Protein AF-A0A832EWX4-F1 (afdb_monomer_lite)

Radius of gyration: 26.65 Å; chains: 1; bounding box: 51×38×93 Å

Sequence (114 aa):
MMVLMEDSKGIVEGKAAKAAIAAEQAKVSTPKPKNAEVVEDVEIPQGVSVEINGEEITVKGPLGVNVRRFNGALLSVSTHDNKIQIAQSNRRNLARKSAFAVGTLAKELGNDMK

Secondary structure (DSSP, 8-state):
--------------------S------------SS---EEEEEPPTT-EEEEETTEEEEEETTEEEEEE--TTTEEEEEETTEEEEEE---TTTHHHHHHHHHHHHHHHHHHT-

Foldseek 3Di:
DDDDDDDDDDDDDDDDDPDDDDPDDDDDDDPDDPDPWPKDKAFADPQWDWDDDPQKIWIQHPVGIDIDGDDCQAWDWDDDDGIIIITGHPDPVNRVVSVVVSVVVSVVVVVSRD

Structure (mmCIF, N/CA/C/O backbone):
data_AF-A0A832EWX4-F1
#
_entry.id   AF-A0A832EWX4-F1
#
loop_
_atom_site.group_PDB
_atom_site.id
_atom_site.type_symbol
_atom_site.label_atom_id
_atom_site.label_alt_id
_atom_site.label_comp_id
_atom_site.label_asym_id
_atom_site.label_entity_id
_atom_site.label_seq_id
_atom_site.pdbx_PDB_ins_code
_atom_site.Cartn_x
_atom_site.Cartn_y
_atom_site.Cartn_z
_atom_site.occupancy
_atom_site.B_iso_or_equiv
_atom_site.auth_seq_id
_atom_site.auth_comp_id
_atom_site.auth_asym_id
_atom_site.auth_atom_id
_atom_site.pdbx_PDB_model_num
ATOM 1 N N . MET A 1 1 ? 18.613 -30.688 75.219 1.00 37.75 1 MET A N 1
ATOM 2 C CA . MET A 1 1 ? 20.024 -30.678 75.653 1.00 37.75 1 MET A CA 1
ATOM 3 C C . MET A 1 1 ? 20.810 -29.977 74.553 1.00 37.75 1 MET A C 1
ATOM 5 O O . MET A 1 1 ? 20.641 -30.357 73.403 1.00 37.75 1 MET A O 1
ATOM 9 N N . MET A 1 2 ? 21.511 -28.889 74.899 1.00 36.72 2 MET A N 1
ATOM 10 C CA . MET A 1 2 ? 22.471 -28.141 74.058 1.00 36.72 2 MET A CA 1
ATOM 11 C C . MET A 1 2 ? 23.555 -29.085 73.490 1.00 36.72 2 MET A C 1
ATOM 13 O O . MET A 1 2 ? 23.761 -30.150 74.065 1.00 36.72 2 MET A O 1
ATOM 17 N N . VAL A 1 3 ? 24.237 -28.807 72.372 1.00 44.22 3 VAL A N 1
ATOM 18 C CA . VAL A 1 3 ? 25.480 -27.993 72.226 1.00 44.22 3 VAL A CA 1
ATOM 19 C C . VAL A 1 3 ? 25.968 -28.317 70.788 1.00 44.22 3 VAL A C 1
ATOM 21 O O . VAL A 1 3 ? 26.034 -29.495 70.458 1.00 44.22 3 VAL A O 1
ATOM 24 N N . LEU A 1 4 ? 25.972 -27.368 69.840 1.00 42.72 4 LEU A N 1
ATOM 25 C CA . LEU A 1 4 ? 27.089 -26.516 69.360 1.00 42.72 4 LEU A CA 1
ATOM 26 C C . LEU A 1 4 ? 28.098 -27.167 68.382 1.00 42.72 4 LEU A C 1
ATOM 28 O O . LEU A 1 4 ? 28.467 -28.324 68.537 1.00 42.72 4 LEU A O 1
ATOM 32 N N . MET A 1 5 ? 28.607 -26.281 67.506 1.00 46.66 5 MET A N 1
ATOM 33 C CA . M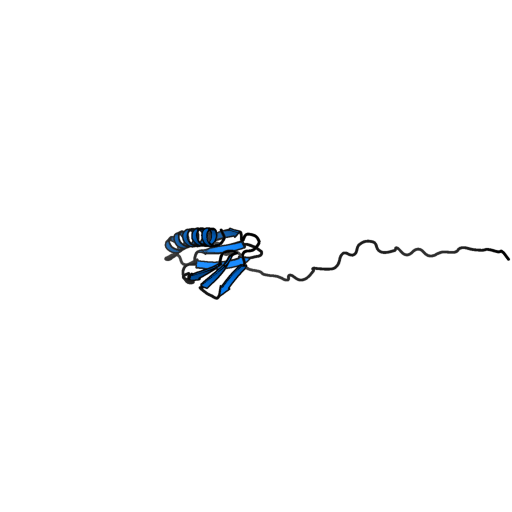ET A 1 5 ? 29.927 -26.265 66.838 1.00 46.66 5 MET A CA 1
ATOM 34 C C . MET A 1 5 ? 30.084 -27.100 65.551 1.00 46.66 5 MET A C 1
ATOM 36 O O . MET A 1 5 ? 29.599 -28.218 65.469 1.00 46.66 5 MET A O 1
ATOM 40 N N . GLU A 1 6 ? 30.764 -26.652 64.491 1.00 42.00 6 GLU A N 1
ATOM 41 C CA . GLU A 1 6 ? 31.452 -25.390 64.172 1.00 42.00 6 GLU A CA 1
ATOM 42 C C . GLU A 1 6 ? 31.809 -25.392 62.672 1.00 42.00 6 GLU A C 1
ATOM 44 O O . GLU A 1 6 ? 31.780 -26.422 61.998 1.00 42.00 6 GLU A O 1
ATOM 49 N N . ASP A 1 7 ? 32.139 -24.205 62.180 1.00 45.06 7 ASP A N 1
ATOM 50 C CA . ASP A 1 7 ? 32.463 -23.810 60.814 1.00 45.06 7 ASP A CA 1
ATOM 51 C C . ASP A 1 7 ? 33.490 -24.673 60.058 1.00 45.06 7 ASP A C 1
ATOM 53 O O . ASP A 1 7 ? 34.507 -25.098 60.604 1.00 45.06 7 ASP A O 1
ATOM 57 N N . SER A 1 8 ? 33.328 -24.780 58.730 1.00 42.56 8 SER A N 1
ATOM 58 C CA . SER A 1 8 ? 34.410 -24.424 57.789 1.00 42.56 8 SER A CA 1
ATOM 59 C C . SER A 1 8 ? 34.029 -24.519 56.299 1.00 42.56 8 SER A C 1
ATOM 61 O O . SER A 1 8 ? 33.723 -25.580 55.774 1.00 42.56 8 SER A O 1
ATOM 63 N N . LYS A 1 9 ? 34.234 -23.379 55.618 1.00 37.28 9 LYS A N 1
ATOM 64 C CA . LYS A 1 9 ? 34.798 -23.206 54.259 1.00 37.28 9 LYS A CA 1
ATOM 65 C C . LYS A 1 9 ? 33.995 -23.701 53.042 1.00 37.28 9 LYS A C 1
ATOM 67 O O . LYS A 1 9 ? 33.888 -24.892 52.788 1.00 37.28 9 LYS A O 1
ATOM 72 N N . GLY A 1 10 ? 33.651 -22.758 52.157 1.00 34.25 10 GLY A N 1
ATOM 73 C CA . GLY A 1 10 ? 33.488 -23.057 50.728 1.00 34.25 10 GLY A CA 1
ATOM 74 C C . GLY A 1 10 ? 32.561 -22.116 49.964 1.00 34.25 10 GLY A C 1
ATOM 75 O O . GLY A 1 10 ? 31.380 -22.392 49.815 1.00 34.25 10 GLY A O 1
ATOM 76 N N . ILE A 1 11 ? 33.117 -21.020 49.459 1.00 35.62 11 ILE A N 1
ATOM 77 C CA . ILE A 1 11 ? 32.522 -20.079 48.499 1.00 35.62 11 ILE A CA 1
ATOM 78 C C . ILE A 1 11 ? 32.131 -20.815 47.209 1.00 35.62 11 ILE A C 1
ATOM 80 O O . ILE A 1 11 ? 33.028 -21.387 46.603 1.00 35.62 11 ILE A O 1
ATOM 84 N N . VAL A 1 12 ? 30.879 -20.711 46.733 1.00 42.69 12 VAL A N 1
ATOM 85 C CA . VAL A 1 12 ? 30.588 -20.540 45.292 1.00 42.69 12 VAL A CA 1
ATOM 86 C C . VAL A 1 12 ? 29.273 -19.773 45.104 1.00 42.69 12 VAL A C 1
ATOM 88 O O . VAL A 1 12 ? 28.248 -20.069 45.712 1.00 42.69 12 VAL A O 1
ATOM 91 N N . GLU A 1 13 ? 29.352 -18.756 44.260 1.00 33.59 13 GLU A N 1
ATOM 92 C CA . GLU A 1 13 ? 28.394 -17.691 43.996 1.00 33.59 13 GLU A CA 1
ATOM 93 C C . GLU A 1 13 ? 27.029 -18.180 43.476 1.00 33.59 13 GLU A C 1
ATOM 95 O O . GLU A 1 13 ? 26.900 -18.792 42.413 1.00 33.59 13 GLU A O 1
ATOM 100 N N . GLY A 1 14 ? 25.973 -17.831 44.214 1.00 35.03 14 GLY A N 1
ATOM 101 C CA . GLY A 1 14 ? 24.576 -18.005 43.824 1.00 35.03 14 GLY A CA 1
ATOM 102 C C . GLY A 1 14 ? 24.135 -16.969 42.791 1.00 35.03 14 GLY A C 1
ATOM 103 O O . GLY A 1 14 ? 23.464 -15.999 43.119 1.00 35.03 14 GLY A O 1
ATOM 104 N N . LYS A 1 15 ? 24.551 -17.196 41.544 1.00 36.97 15 LYS A N 1
ATOM 105 C CA . LYS A 1 15 ? 23.881 -16.891 40.267 1.00 36.97 15 LYS A CA 1
ATOM 106 C C . LYS A 1 15 ? 22.628 -15.993 40.354 1.00 36.97 15 LYS A C 1
ATOM 108 O O . LYS A 1 15 ? 21.488 -16.457 40.306 1.00 36.97 15 LYS A O 1
ATOM 113 N N . ALA A 1 16 ? 22.863 -14.685 40.404 1.00 32.50 16 ALA A N 1
ATOM 114 C CA . ALA A 1 16 ? 21.897 -13.680 39.988 1.00 32.50 16 ALA A CA 1
ATOM 115 C C . ALA A 1 16 ? 21.701 -13.725 38.458 1.00 32.50 16 ALA A C 1
ATOM 117 O O . ALA A 1 16 ? 22.594 -14.127 37.716 1.00 32.50 16 ALA A O 1
ATOM 118 N N . ALA A 1 17 ? 20.534 -13.252 38.017 1.00 35.72 17 ALA A N 1
ATOM 119 C CA . ALA A 1 17 ? 20.137 -12.987 36.632 1.00 35.72 17 ALA A CA 1
ATOM 120 C C . ALA A 1 17 ? 19.804 -14.213 35.752 1.00 35.72 17 ALA A C 1
ATOM 122 O O . ALA A 1 17 ? 20.610 -14.733 34.982 1.00 35.72 17 ALA A O 1
ATOM 123 N N . LYS A 1 18 ? 18.517 -14.589 35.776 1.00 33.50 18 LYS A N 1
ATOM 124 C CA . LYS A 1 18 ? 17.832 -15.211 34.634 1.00 33.50 18 LYS A CA 1
ATOM 125 C C . LYS A 1 18 ? 17.872 -14.244 33.440 1.00 33.50 18 LYS A C 1
ATOM 127 O O . L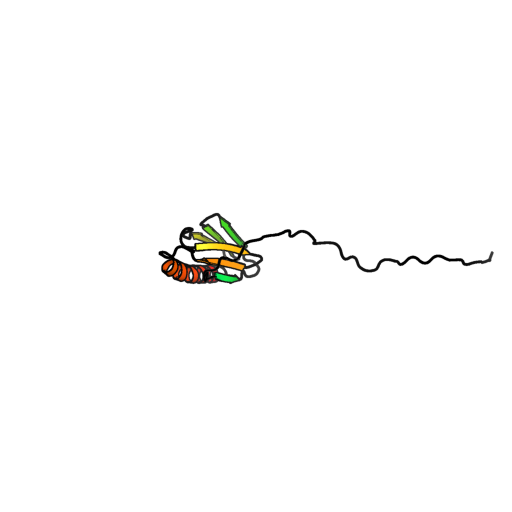YS A 1 18 ? 16.986 -13.413 33.283 1.00 33.50 18 LYS A O 1
ATOM 132 N N . ALA A 1 19 ? 18.896 -14.377 32.609 1.00 38.41 19 ALA A N 1
ATOM 133 C CA . ALA A 1 19 ? 18.965 -13.840 31.257 1.00 38.41 19 ALA A CA 1
ATOM 134 C C . ALA A 1 19 ? 19.094 -15.031 30.303 1.00 38.41 19 ALA A C 1
ATOM 136 O O . ALA A 1 19 ? 20.198 -15.501 30.057 1.00 38.41 19 ALA A O 1
ATOM 137 N N . ALA A 1 20 ? 17.960 -15.579 29.861 1.00 38.12 20 ALA A N 1
ATOM 138 C CA . ALA A 1 20 ? 17.885 -16.568 28.783 1.00 38.12 20 ALA A CA 1
ATOM 139 C C . ALA A 1 20 ? 16.420 -16.921 28.489 1.00 38.12 20 ALA A C 1
ATOM 141 O O . ALA A 1 20 ? 15.952 -17.945 28.964 1.00 38.12 20 ALA A O 1
ATOM 142 N N . ILE A 1 21 ? 15.703 -16.085 27.734 1.00 38.50 21 ILE A N 1
ATOM 143 C CA . ILE A 1 21 ? 14.742 -16.517 26.701 1.00 38.50 21 ILE A CA 1
ATOM 144 C C . ILE A 1 21 ? 14.727 -15.401 25.637 1.00 38.50 21 ILE A C 1
ATOM 146 O O . ILE A 1 21 ? 14.746 -14.227 25.995 1.00 38.50 21 ILE A O 1
ATOM 150 N N . ALA A 1 22 ? 14.670 -15.795 24.360 1.00 34.91 22 ALA A N 1
ATOM 151 C CA . ALA A 1 22 ? 14.611 -14.986 23.131 1.00 34.91 22 ALA A CA 1
ATOM 152 C C . ALA A 1 22 ? 15.953 -14.734 22.418 1.00 34.91 22 ALA A C 1
ATOM 154 O O . ALA A 1 22 ? 16.283 -13.622 22.017 1.00 34.91 22 ALA A O 1
ATOM 155 N N . ALA A 1 23 ? 16.694 -15.817 22.183 1.00 40.34 23 ALA A N 1
ATOM 156 C CA . ALA A 1 23 ? 17.633 -15.925 21.073 1.00 40.34 23 ALA A CA 1
ATOM 157 C C . ALA A 1 23 ? 17.025 -16.853 20.010 1.00 40.34 23 ALA A C 1
ATOM 159 O O . ALA A 1 23 ? 17.414 -18.007 19.925 1.00 40.34 23 ALA A O 1
ATOM 160 N N . GLU A 1 24 ? 16.047 -16.370 19.238 1.00 44.56 24 GLU A N 1
ATOM 161 C CA . GLU A 1 24 ? 15.623 -17.047 18.004 1.00 44.56 24 GLU A CA 1
ATOM 162 C C . GLU A 1 24 ? 14.890 -16.09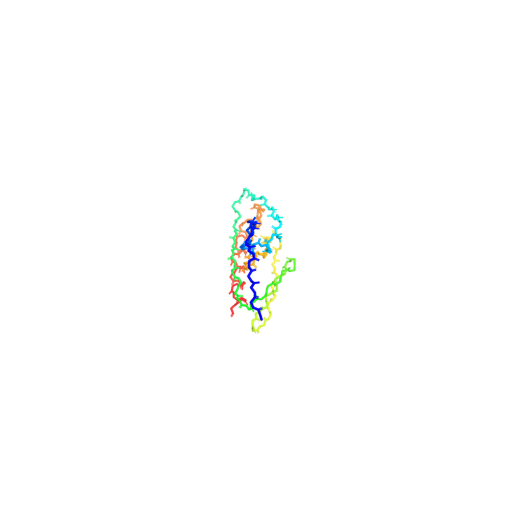3 17.058 1.00 44.56 24 GLU A C 1
ATOM 164 O O . GLU A 1 24 ? 13.698 -16.221 16.813 1.00 44.56 24 GLU A O 1
ATOM 169 N N . GLN A 1 25 ? 15.609 -15.114 16.512 1.00 37.56 25 GLN A N 1
ATOM 170 C CA . GLN A 1 25 ? 15.273 -14.577 15.192 1.00 37.56 25 GLN A CA 1
ATOM 171 C C . GLN A 1 25 ? 16.564 -14.469 14.391 1.00 37.56 25 GLN A C 1
ATOM 173 O O . GLN A 1 25 ? 17.281 -13.469 14.381 1.00 37.56 25 GLN A O 1
ATOM 178 N N . ALA A 1 26 ? 16.905 -15.600 13.782 1.00 38.97 26 ALA A N 1
ATOM 179 C CA . ALA A 1 26 ? 17.941 -15.695 12.782 1.00 38.97 26 ALA A CA 1
ATOM 180 C C . ALA A 1 26 ? 17.538 -14.880 11.542 1.00 38.97 26 ALA A C 1
ATOM 182 O O . ALA A 1 26 ? 16.488 -15.106 10.956 1.00 38.97 26 ALA A O 1
ATOM 183 N N . LYS A 1 27 ? 18.431 -13.974 11.133 1.00 41.09 27 LYS A N 1
ATOM 184 C CA . LYS A 1 27 ? 18.767 -13.654 9.737 1.00 41.09 27 LYS A CA 1
ATOM 185 C C . LYS A 1 27 ? 17.587 -13.584 8.748 1.00 41.09 27 LYS A C 1
ATOM 187 O O . LYS A 1 27 ? 17.330 -14.544 8.029 1.00 41.09 27 LYS A O 1
ATOM 192 N N . VAL A 1 28 ? 17.036 -12.388 8.548 1.00 40.09 28 VAL A N 1
ATOM 193 C CA . VAL A 1 28 ? 16.504 -12.004 7.230 1.00 40.09 28 VAL A CA 1
ATOM 194 C C . VAL A 1 28 ? 17.434 -10.951 6.648 1.00 40.09 28 VAL A C 1
ATOM 196 O O . VAL A 1 28 ? 17.329 -9.752 6.882 1.00 40.09 28 VAL A O 1
ATOM 199 N N . SER A 1 29 ? 18.432 -11.453 5.929 1.00 48.28 29 SER A N 1
ATOM 200 C CA . SER A 1 29 ? 19.169 -10.682 4.948 1.00 48.28 29 SER A CA 1
ATOM 201 C C . SER A 1 29 ? 18.228 -10.306 3.811 1.00 48.28 29 SER A C 1
ATOM 203 O O . SER A 1 29 ? 17.747 -11.193 3.109 1.00 48.28 29 SER A O 1
ATOM 205 N N . THR A 1 30 ? 18.097 -9.020 3.523 1.00 50.16 30 THR A N 1
ATOM 206 C CA . THR A 1 30 ? 17.961 -8.593 2.130 1.00 50.16 30 THR A CA 1
ATOM 207 C C . THR A 1 30 ? 18.936 -7.451 1.865 1.00 50.16 30 THR A C 1
ATOM 209 O O . THR A 1 30 ? 18.903 -6.437 2.566 1.00 50.16 30 THR A O 1
ATOM 212 N N . PRO A 1 31 ? 19.858 -7.609 0.896 1.00 44.88 31 PRO A N 1
ATOM 213 C CA . PRO A 1 31 ? 20.756 -6.543 0.491 1.00 44.88 31 PRO A CA 1
ATOM 214 C C . PRO A 1 31 ? 19.929 -5.416 -0.124 1.00 44.88 31 PRO A C 1
ATOM 216 O O . PRO A 1 31 ? 19.248 -5.615 -1.125 1.00 44.88 31 PRO A O 1
ATOM 219 N N . LYS A 1 32 ? 20.013 -4.231 0.482 1.00 34.47 32 LYS A N 1
ATOM 220 C CA . LYS A 1 32 ? 19.461 -2.972 -0.027 1.00 34.47 32 LYS A CA 1
ATOM 221 C C . LYS A 1 32 ? 19.933 -2.735 -1.473 1.00 34.47 32 LYS A C 1
ATOM 223 O O . LYS A 1 32 ? 21.132 -2.492 -1.664 1.00 34.47 32 LYS A O 1
ATOM 228 N N . PRO A 1 33 ? 19.058 -2.777 -2.496 1.00 40.88 33 PRO A N 1
ATOM 229 C CA . PRO A 1 33 ? 19.447 -2.403 -3.844 1.00 40.88 33 PRO A CA 1
ATOM 230 C C . PRO A 1 33 ? 19.591 -0.884 -3.939 1.00 40.88 33 PRO A C 1
ATOM 232 O O . PRO A 1 33 ? 18.789 -0.104 -3.431 1.00 40.88 33 PRO A O 1
ATOM 235 N N . LYS A 1 34 ? 20.657 -0.462 -4.615 1.00 40.81 34 LYS A N 1
ATOM 236 C CA . LYS A 1 34 ? 20.939 0.924 -4.984 1.00 40.81 34 LYS A CA 1
ATOM 237 C C . LYS A 1 34 ? 20.016 1.337 -6.134 1.00 40.81 34 LYS A C 1
ATOM 239 O O . LYS A 1 34 ? 20.393 1.210 -7.288 1.00 40.81 34 LYS A O 1
ATOM 244 N N . ASN A 1 35 ? 18.814 1.788 -5.810 1.00 40.84 35 ASN A N 1
ATOM 245 C CA . ASN A 1 35 ? 17.982 2.724 -6.569 1.00 40.84 35 ASN A CA 1
ATOM 246 C C . ASN A 1 35 ? 16.974 3.268 -5.556 1.00 40.84 35 ASN A C 1
ATOM 248 O O . ASN A 1 35 ? 16.583 2.529 -4.663 1.00 40.84 35 ASN A O 1
ATOM 252 N N . ALA A 1 36 ? 16.617 4.551 -5.614 1.00 50.09 36 ALA A N 1
ATOM 253 C CA . ALA A 1 36 ? 15.696 5.153 -4.651 1.00 50.09 36 ALA A CA 1
ATOM 254 C C . ALA A 1 36 ? 14.315 4.479 -4.750 1.00 50.09 36 ALA A C 1
ATOM 256 O O . ALA A 1 36 ? 13.466 4.878 -5.544 1.00 50.09 36 ALA A O 1
ATOM 257 N N . GLU A 1 37 ? 14.130 3.401 -3.997 1.00 63.50 37 GLU A N 1
ATOM 258 C CA . GLU A 1 37 ? 12.854 2.752 -3.766 1.00 63.50 37 GLU A CA 1
ATOM 259 C C . GLU A 1 37 ? 12.054 3.720 -2.903 1.00 63.50 37 GLU A C 1
ATOM 261 O O . GLU A 1 37 ? 12.405 3.993 -1.756 1.00 63.50 37 GLU A O 1
ATOM 266 N N . VAL A 1 38 ? 11.026 4.329 -3.494 1.00 64.75 38 VAL A N 1
ATOM 267 C CA . VAL A 1 38 ? 9.983 4.970 -2.700 1.00 64.75 38 VAL A CA 1
ATOM 268 C C . VAL A 1 38 ? 9.330 3.844 -1.908 1.00 64.75 38 VAL A C 1
ATOM 270 O O . VAL A 1 38 ? 8.694 2.962 -2.493 1.00 64.75 38 VAL A O 1
ATOM 273 N N . VAL A 1 39 ? 9.593 3.852 -0.606 1.00 80.69 39 VAL A N 1
ATOM 274 C CA . VAL A 1 39 ? 9.012 2.948 0.380 1.00 80.69 39 VAL A CA 1
ATOM 275 C C . VAL A 1 39 ? 8.136 3.804 1.277 1.00 80.69 39 VAL A C 1
ATOM 277 O O . VAL A 1 39 ? 8.610 4.792 1.839 1.00 80.69 39 VAL A O 1
ATOM 280 N N . GLU A 1 40 ? 6.860 3.449 1.362 1.00 88.75 40 GLU A N 1
ATOM 281 C CA . GLU A 1 40 ? 5.921 4.056 2.299 1.00 88.75 40 GLU A CA 1
ATOM 282 C C . GLU A 1 40 ? 5.565 3.027 3.369 1.00 88.75 40 GLU A C 1
ATOM 284 O O . GLU A 1 40 ? 5.171 1.901 3.054 1.00 88.75 40 GLU A O 1
ATOM 289 N N . ASP A 1 41 ? 5.747 3.420 4.627 1.00 89.81 41 ASP A N 1
ATOM 290 C CA . ASP A 1 41 ? 5.431 2.597 5.787 1.00 89.81 41 ASP A CA 1
ATOM 291 C C . ASP A 1 41 ? 4.077 3.041 6.360 1.00 89.81 41 ASP A C 1
ATOM 293 O O . ASP A 1 41 ? 3.896 4.210 6.709 1.00 89.81 41 ASP A O 1
ATOM 297 N N . VAL A 1 42 ? 3.138 2.105 6.499 1.00 90.38 42 VAL A N 1
ATOM 298 C CA . VAL A 1 42 ? 1.827 2.331 7.125 1.00 90.38 42 VAL A CA 1
ATOM 299 C C . VAL A 1 42 ? 1.772 1.578 8.448 1.00 90.38 42 VAL A C 1
ATOM 301 O O . VAL A 1 42 ? 1.944 0.361 8.481 1.00 90.38 42 VAL A O 1
ATOM 304 N N . GLU A 1 43 ? 1.545 2.289 9.550 1.00 90.75 43 GLU A N 1
ATOM 305 C CA . GLU A 1 43 ? 1.460 1.686 10.885 1.00 90.75 43 GLU A CA 1
ATOM 306 C C . GLU A 1 43 ? 0.099 1.022 11.108 1.00 90.75 43 GLU A C 1
ATOM 308 O O . GLU A 1 43 ? -0.941 1.619 10.833 1.00 90.75 43 GLU A O 1
ATOM 313 N N . ILE A 1 44 ? 0.108 -0.208 11.627 1.00 90.94 44 ILE A N 1
ATOM 314 C CA . ILE A 1 44 ? -1.111 -0.967 11.917 1.00 90.94 44 ILE A CA 1
ATOM 315 C C . ILE A 1 44 ? -1.550 -0.657 13.361 1.00 90.94 44 ILE A C 1
ATOM 317 O O . ILE A 1 44 ? -0.786 -0.908 14.302 1.00 90.94 44 ILE A O 1
ATOM 321 N N . PRO A 1 45 ? -2.759 -0.108 13.583 1.00 89.00 45 PRO A N 1
ATOM 322 C CA . PRO A 1 45 ? -3.249 0.183 14.926 1.00 89.00 45 PRO A CA 1
ATOM 323 C C . PRO A 1 45 ? -3.630 -1.095 15.691 1.00 89.00 45 PRO A C 1
ATOM 325 O O . PRO A 1 45 ? -3.888 -2.152 15.114 1.00 89.00 45 PRO A O 1
ATOM 328 N N . GLN A 1 46 ? -3.695 -0.995 17.022 1.00 87.75 46 GLN A N 1
ATOM 329 C CA . GLN A 1 46 ? -4.091 -2.120 17.873 1.00 87.75 46 GLN A CA 1
ATOM 330 C C . GLN A 1 46 ? -5.542 -2.539 17.599 1.00 87.75 46 GLN A C 1
ATOM 332 O O . GLN A 1 46 ? -6.434 -1.698 17.516 1.00 87.75 46 GLN A O 1
ATOM 337 N N . GLY A 1 47 ? -5.778 -3.849 17.496 1.00 84.56 47 GLY A N 1
ATOM 338 C CA . GLY A 1 47 ? -7.104 -4.406 17.207 1.00 84.56 47 GLY A CA 1
ATOM 339 C C . GLY A 1 47 ? -7.438 -4.519 15.717 1.00 84.56 47 GLY A C 1
ATOM 340 O O . GLY A 1 47 ? -8.526 -4.987 15.390 1.00 84.56 47 GLY A O 1
ATOM 341 N N . VAL A 1 48 ? -6.512 -4.150 14.825 1.00 91.25 48 VAL A N 1
ATOM 342 C CA . VAL A 1 48 ? -6.611 -4.417 13.386 1.00 91.25 48 VAL A CA 1
ATOM 343 C C . VAL A 1 48 ? -5.664 -5.553 13.011 1.00 91.25 48 VAL A C 1
ATOM 345 O O . VAL A 1 48 ? -4.502 -5.568 13.408 1.00 91.25 48 VAL A O 1
ATOM 348 N N . SER A 1 49 ? -6.165 -6.518 12.244 1.00 89.62 49 SER A N 1
ATOM 349 C CA . SER A 1 49 ? -5.376 -7.626 11.703 1.00 89.62 49 SER A CA 1
ATOM 350 C C . SER A 1 49 ? -5.285 -7.497 10.188 1.00 89.62 49 SER A C 1
ATOM 352 O O . SER A 1 49 ? -6.284 -7.221 9.525 1.00 89.62 49 SER A O 1
ATOM 354 N N . VAL A 1 50 ? -4.085 -7.677 9.639 1.00 91.62 50 VAL A N 1
ATOM 355 C CA . VAL A 1 50 ? -3.825 -7.570 8.202 1.00 91.62 50 VAL A CA 1
ATOM 356 C C . VAL A 1 50 ? -3.234 -8.879 7.702 1.00 91.62 50 VAL A C 1
ATOM 358 O O . VAL A 1 50 ? -2.248 -9.370 8.246 1.00 91.62 50 VAL A O 1
ATOM 361 N N . GLU A 1 51 ? -3.827 -9.425 6.647 1.00 91.81 51 GLU A N 1
ATOM 362 C CA . GLU A 1 51 ? -3.371 -10.630 5.959 1.00 91.81 51 GLU A CA 1
ATOM 363 C C . GLU A 1 51 ? -3.066 -10.282 4.499 1.00 91.81 51 GLU A C 1
ATOM 365 O O . GLU A 1 51 ? -3.880 -9.652 3.823 1.00 91.81 51 GLU A O 1
ATOM 370 N N . ILE A 1 52 ? -1.896 -10.690 4.002 1.00 90.25 52 ILE A N 1
ATOM 371 C CA . ILE A 1 52 ? -1.491 -10.480 2.607 1.00 90.25 52 ILE A CA 1
ATOM 372 C C . ILE A 1 52 ? -1.428 -11.837 1.910 1.00 90.25 52 ILE A C 1
ATOM 374 O O . ILE A 1 52 ? -0.613 -12.688 2.262 1.00 90.25 52 ILE A O 1
ATOM 378 N N . ASN A 1 53 ? -2.267 -12.015 0.893 1.00 89.94 53 ASN A N 1
ATOM 379 C CA . ASN A 1 53 ? -2.361 -13.218 0.077 1.00 89.94 53 ASN A CA 1
ATOM 380 C C . ASN A 1 53 ? -2.007 -12.876 -1.376 1.00 89.94 53 ASN A C 1
ATOM 382 O O . ASN A 1 53 ? -2.870 -12.574 -2.201 1.00 89.94 53 ASN A O 1
ATOM 386 N N . GLY A 1 54 ? -0.712 -12.903 -1.698 1.00 89.56 54 GLY A N 1
ATOM 387 C CA . GLY A 1 54 ? -0.219 -12.580 -3.038 1.00 89.56 54 GLY A CA 1
ATOM 388 C C . GLY A 1 54 ? -0.472 -11.117 -3.412 1.00 89.56 54 GLY A C 1
ATOM 389 O O . GLY A 1 54 ? 0.208 -10.230 -2.910 1.00 89.56 54 GLY A O 1
ATOM 390 N N . GLU A 1 55 ? -1.438 -10.879 -4.303 1.00 91.38 55 GLU A N 1
ATOM 391 C CA . GLU A 1 55 ? -1.837 -9.541 -4.778 1.00 91.38 55 GLU A CA 1
ATOM 392 C C . GLU A 1 55 ? -3.065 -8.973 -4.041 1.00 91.38 55 GLU A C 1
ATOM 394 O O . GLU A 1 55 ? -3.644 -7.965 -4.451 1.00 91.38 55 GLU A O 1
ATOM 399 N N . GLU A 1 56 ? -3.496 -9.633 -2.967 1.00 93.38 56 GLU A N 1
ATOM 400 C CA . GLU A 1 56 ? -4.681 -9.272 -2.198 1.00 93.38 56 GLU A CA 1
ATOM 401 C C . GLU A 1 56 ? -4.326 -8.991 -0.735 1.00 93.38 56 GLU A C 1
ATOM 403 O O . GLU A 1 56 ? -3.588 -9.747 -0.105 1.00 93.38 56 GLU A O 1
ATOM 408 N N . ILE A 1 57 ? -4.855 -7.896 -0.194 1.00 93.12 57 ILE A N 1
ATOM 409 C CA . ILE A 1 57 ? -4.701 -7.472 1.198 1.00 93.12 57 ILE A CA 1
ATOM 410 C C . ILE A 1 57 ? -6.073 -7.540 1.849 1.00 93.12 57 ILE A C 1
ATOM 412 O O . ILE A 1 57 ? -7.020 -6.904 1.389 1.00 93.12 57 ILE A O 1
ATOM 416 N N . THR A 1 58 ? -6.171 -8.292 2.935 1.00 93.75 58 THR A N 1
ATOM 417 C CA . THR A 1 58 ? -7.363 -8.359 3.775 1.00 93.75 58 THR A CA 1
ATOM 418 C C . THR A 1 58 ? -7.086 -7.624 5.077 1.00 93.75 58 THR A C 1
ATOM 420 O O . THR A 1 58 ? -6.198 -8.010 5.832 1.00 93.75 58 THR A O 1
ATOM 423 N N . VAL A 1 59 ? -7.851 -6.571 5.345 1.00 94.00 59 VAL A N 1
ATOM 424 C CA . VAL A 1 59 ? -7.801 -5.784 6.580 1.00 94.00 59 VAL A CA 1
ATOM 425 C C . VAL A 1 59 ? -9.047 -6.106 7.397 1.00 94.00 59 VAL A C 1
ATOM 427 O O . VAL A 1 59 ? -10.171 -5.846 6.969 1.00 94.00 59 VAL A O 1
ATOM 430 N N . LYS A 1 60 ? -8.857 -6.695 8.575 1.00 92.56 60 LYS A N 1
ATOM 431 C CA . LYS A 1 60 ? -9.914 -7.001 9.544 1.00 92.56 60 LYS A CA 1
ATOM 432 C C . LYS A 1 60 ? -9.854 -5.958 10.652 1.00 92.56 60 LYS A C 1
ATOM 434 O O . LYS A 1 60 ? -8.942 -5.988 11.478 1.00 92.56 60 LYS A O 1
ATOM 439 N N . GLY A 1 61 ? -10.805 -5.033 10.635 1.00 90.00 61 GLY A N 1
ATOM 440 C CA . GLY A 1 61 ? -10.985 -4.024 11.671 1.00 90.00 61 GLY A CA 1
ATOM 441 C C . GLY A 1 61 ? -12.124 -4.379 12.631 1.00 90.00 61 GLY A C 1
ATOM 442 O O . GLY A 1 61 ? -12.820 -5.379 12.442 1.00 90.00 61 GLY A O 1
ATOM 443 N N . PRO A 1 62 ? -12.369 -3.543 13.652 1.00 86.25 62 PRO A N 1
ATOM 444 C CA . PRO A 1 62 ? -13.439 -3.772 14.626 1.00 86.25 62 PRO A CA 1
ATOM 445 C C . PRO A 1 62 ? -14.845 -3.697 14.011 1.00 86.25 62 PRO A C 1
ATOM 447 O O . PRO A 1 62 ? -15.772 -4.326 14.512 1.00 86.25 62 PRO A O 1
ATOM 450 N N . LEU A 1 63 ? -15.008 -2.927 12.931 1.00 87.69 63 LEU A N 1
ATOM 451 C CA . LEU A 1 63 ? -16.300 -2.675 12.286 1.00 87.69 63 LEU A CA 1
ATOM 452 C C . LEU A 1 63 ? -16.591 -3.610 11.104 1.00 87.69 63 LEU A C 1
ATOM 454 O O . LEU A 1 63 ? -17.717 -3.632 10.610 1.00 87.69 63 LEU A O 1
ATOM 458 N N . GLY A 1 64 ? -15.604 -4.376 10.632 1.00 89.69 64 GLY A N 1
ATOM 459 C CA . GLY A 1 64 ? -15.771 -5.240 9.469 1.00 89.69 64 GLY A CA 1
ATOM 460 C C . GLY A 1 64 ? -14.460 -5.653 8.809 1.00 89.69 64 GLY A C 1
ATOM 461 O O . GLY A 1 64 ? -13.370 -5.466 9.351 1.00 89.69 64 GLY A O 1
ATOM 462 N N . VAL A 1 65 ? -14.587 -6.235 7.616 1.00 94.00 65 VAL A N 1
ATOM 463 C CA . VAL A 1 65 ? -13.467 -6.745 6.820 1.00 94.00 65 VAL A CA 1
ATOM 464 C C . VAL A 1 65 ? -13.442 -6.037 5.472 1.00 94.00 65 VAL A C 1
ATOM 466 O O . VAL A 1 65 ? -14.439 -6.052 4.754 1.00 94.00 65 VAL A O 1
ATOM 469 N N . ASN A 1 66 ? -12.295 -5.461 5.124 1.00 94.12 66 ASN A N 1
ATOM 470 C CA . ASN A 1 66 ? -12.029 -4.869 3.821 1.00 94.12 66 ASN A CA 1
ATOM 471 C C . ASN A 1 66 ? -11.012 -5.715 3.061 1.00 94.12 66 ASN A C 1
ATOM 473 O O . ASN A 1 66 ? -10.005 -6.148 3.616 1.00 94.12 66 ASN A O 1
ATOM 477 N N . VAL A 1 67 ? -11.279 -5.937 1.777 1.00 94.06 67 VAL A N 1
ATOM 478 C CA . VAL A 1 67 ? -10.395 -6.685 0.883 1.00 94.06 67 VAL A CA 1
ATOM 479 C C . VAL A 1 67 ? -10.003 -5.776 -0.270 1.00 94.06 67 VAL A C 1
ATOM 481 O O . VAL A 1 67 ? -10.868 -5.239 -0.964 1.00 94.06 67 VAL A O 1
ATOM 484 N N . ARG A 1 68 ? -8.698 -5.607 -0.485 1.00 92.44 68 ARG A N 1
ATOM 485 C CA . ARG A 1 68 ? -8.145 -4.808 -1.581 1.00 92.44 68 ARG A CA 1
ATOM 486 C C . ARG A 1 68 ? -7.215 -5.635 -2.439 1.00 92.44 68 ARG A C 1
ATOM 488 O O . ARG A 1 68 ? -6.327 -6.311 -1.935 1.00 92.44 68 ARG A O 1
ATOM 495 N N . ARG A 1 69 ? -7.379 -5.516 -3.753 1.00 93.25 69 ARG A N 1
ATOM 496 C CA . ARG A 1 69 ? -6.461 -6.093 -4.732 1.00 93.25 69 ARG A CA 1
ATOM 497 C C . ARG A 1 69 ? -5.566 -5.001 -5.299 1.00 93.25 69 ARG A C 1
ATOM 499 O O . ARG A 1 69 ? -6.052 -3.943 -5.691 1.00 93.25 69 ARG A O 1
ATOM 506 N N . PHE A 1 70 ? -4.273 -5.276 -5.379 1.00 92.38 70 PHE A N 1
ATOM 507 C CA . PHE A 1 70 ? -3.289 -4.399 -6.003 1.00 92.38 70 PHE A CA 1
ATOM 508 C C . PHE A 1 70 ? -2.602 -5.112 -7.171 1.00 92.38 70 PHE A C 1
ATOM 510 O O . PHE A 1 70 ? -2.796 -6.298 -7.400 1.00 92.38 70 PHE A O 1
ATOM 517 N N . ASN A 1 71 ? -1.824 -4.374 -7.961 1.00 91.44 71 ASN A N 1
ATOM 518 C CA . ASN A 1 71 ? -1.079 -4.946 -9.081 1.00 91.44 71 ASN A CA 1
ATOM 519 C C . ASN A 1 71 ? 0.361 -5.254 -8.644 1.00 91.44 71 ASN A C 1
ATOM 521 O O . ASN A 1 71 ? 1.151 -4.322 -8.455 1.00 91.44 71 ASN A O 1
ATOM 525 N N . GLY A 1 72 ? 0.718 -6.538 -8.547 1.00 87.56 72 GLY A N 1
ATOM 526 C CA . GLY A 1 72 ? 2.039 -6.993 -8.098 1.00 87.56 72 GLY A CA 1
ATOM 527 C C . GLY A 1 72 ? 3.189 -6.634 -9.046 1.00 87.56 72 GLY A C 1
ATOM 528 O O . GLY A 1 72 ? 4.355 -6.632 -8.656 1.00 87.56 72 GLY A O 1
ATOM 529 N N . ALA A 1 73 ? 2.901 -6.260 -10.298 1.00 87.50 73 ALA A N 1
ATOM 530 C CA . ALA A 1 73 ? 3.927 -5.755 -11.212 1.00 87.50 73 ALA A CA 1
ATOM 531 C C . ALA A 1 73 ? 4.337 -4.302 -10.905 1.00 87.50 73 ALA A C 1
ATOM 533 O O . ALA A 1 73 ? 5.437 -3.876 -11.288 1.00 87.50 73 ALA A O 1
ATOM 534 N N . LEU A 1 74 ? 3.448 -3.533 -10.263 1.00 88.12 74 LEU A N 1
ATOM 535 C CA . LEU A 1 74 ? 3.656 -2.126 -9.907 1.00 88.12 74 LEU A CA 1
ATOM 536 C C . LEU A 1 74 ? 4.120 -1.948 -8.464 1.00 88.12 74 LEU A C 1
ATOM 538 O O . LEU A 1 74 ? 4.921 -1.049 -8.208 1.00 88.12 74 LEU A O 1
ATOM 542 N N . LEU A 1 75 ? 3.603 -2.768 -7.554 1.00 90.56 75 LEU A N 1
ATOM 543 C CA . LEU A 1 75 ? 3.797 -2.634 -6.118 1.00 90.56 75 LEU A CA 1
ATOM 544 C C . LEU A 1 75 ? 4.272 -3.953 -5.521 1.00 90.56 75 LEU A C 1
ATOM 546 O O . LEU A 1 75 ? 3.791 -5.018 -5.895 1.00 90.56 75 LEU A O 1
ATOM 550 N N . SER A 1 76 ? 5.175 -3.853 -4.556 1.00 89.38 76 SER A N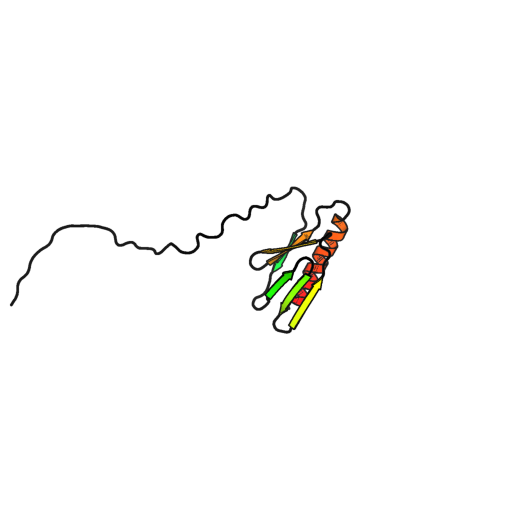 1
ATOM 551 C CA . SER A 1 76 ? 5.533 -4.945 -3.660 1.00 89.38 76 SER A CA 1
ATOM 552 C C . SER A 1 76 ? 5.075 -4.561 -2.264 1.00 89.38 76 SER A C 1
ATOM 554 O O . SER A 1 76 ? 5.460 -3.504 -1.768 1.00 89.38 76 SER A O 1
ATOM 556 N N . VAL A 1 77 ? 4.250 -5.399 -1.644 1.00 90.06 77 VAL A N 1
ATOM 557 C CA . VAL A 1 77 ? 3.718 -5.154 -0.302 1.00 90.06 77 VAL A CA 1
ATOM 558 C C . VAL A 1 77 ? 4.229 -6.247 0.621 1.00 90.06 77 VAL A C 1
ATOM 560 O O . VAL A 1 77 ? 4.122 -7.430 0.303 1.00 90.06 77 VAL A O 1
ATOM 563 N N . SER A 1 78 ? 4.793 -5.851 1.753 1.00 89.19 78 SER A N 1
ATOM 564 C CA . SER A 1 78 ? 5.231 -6.758 2.809 1.00 89.19 78 SER A CA 1
ATOM 565 C C . SER A 1 78 ? 4.766 -6.246 4.166 1.00 89.19 78 SER A C 1
ATOM 567 O O . SER A 1 78 ? 4.547 -5.052 4.362 1.00 89.19 78 SER A O 1
ATOM 569 N N . THR A 1 79 ? 4.605 -7.155 5.120 1.00 87.19 79 THR A N 1
ATOM 570 C CA . THR A 1 79 ? 4.325 -6.804 6.514 1.00 87.19 79 THR A CA 1
ATOM 571 C C . THR A 1 79 ? 5.583 -7.060 7.326 1.00 87.19 79 THR A C 1
ATOM 573 O O . THR A 1 79 ? 6.122 -8.164 7.295 1.00 87.19 79 THR A O 1
ATOM 576 N N . HIS A 1 80 ? 6.050 -6.042 8.042 1.00 83.44 80 HIS A N 1
ATOM 577 C CA . HIS A 1 80 ? 7.172 -6.141 8.967 1.00 83.44 80 HIS A CA 1
ATOM 578 C C . HIS A 1 80 ? 6.745 -5.617 10.331 1.00 83.44 80 HIS A C 1
ATOM 580 O O . HIS A 1 80 ? 6.326 -4.468 10.464 1.00 83.44 80 HIS A O 1
ATOM 586 N N . ASP A 1 81 ? 6.863 -6.478 11.340 1.00 82.25 81 ASP A N 1
ATOM 587 C CA . ASP A 1 81 ? 6.479 -6.216 12.724 1.00 82.25 81 ASP A CA 1
ATOM 588 C C . ASP A 1 81 ? 5.012 -5.779 12.851 1.00 82.25 81 ASP A C 1
ATOM 590 O O . ASP A 1 81 ? 4.109 -6.611 12.876 1.00 82.25 81 ASP A O 1
ATOM 594 N N . ASN A 1 82 ? 4.783 -4.467 12.903 1.00 86.62 82 ASN A N 1
ATOM 595 C CA . ASN A 1 82 ? 3.472 -3.841 13.030 1.00 86.62 82 ASN A CA 1
ATOM 596 C C . ASN A 1 82 ? 3.256 -2.748 11.967 1.00 86.62 82 ASN A C 1
ATOM 598 O O . ASN A 1 82 ? 2.528 -1.776 12.184 1.00 86.62 82 ASN A O 1
ATOM 602 N N . LYS A 1 83 ? 3.959 -2.865 10.836 1.00 90.31 83 LYS A N 1
ATOM 603 C CA . LYS A 1 83 ? 3.907 -1.931 9.715 1.00 90.31 83 LYS A CA 1
ATOM 604 C C . LYS A 1 83 ? 3.725 -2.681 8.403 1.00 90.31 83 LYS A C 1
ATOM 606 O O . LYS A 1 83 ? 4.271 -3.765 8.201 1.00 90.31 83 LYS A O 1
ATOM 611 N N . ILE A 1 84 ? 2.971 -2.079 7.496 1.00 90.19 84 ILE A N 1
ATOM 612 C CA . ILE A 1 84 ? 2.898 -2.495 6.100 1.00 90.19 84 ILE A CA 1
ATOM 613 C C . ILE A 1 84 ? 3.896 -1.643 5.330 1.00 90.19 84 ILE A C 1
ATOM 615 O O . ILE A 1 84 ? 3.785 -0.419 5.335 1.00 90.19 84 ILE A O 1
ATOM 619 N N . GLN A 1 85 ? 4.849 -2.285 4.666 1.00 90.69 85 GLN A N 1
ATOM 620 C CA . GLN A 1 85 ? 5.771 -1.621 3.759 1.00 90.69 85 GLN A CA 1
ATOM 621 C C . GLN A 1 85 ? 5.263 -1.763 2.333 1.00 90.69 85 GLN A C 1
ATOM 623 O O . GLN A 1 85 ? 5.024 -2.871 1.846 1.00 90.69 85 GLN A O 1
ATOM 628 N N . ILE A 1 86 ? 5.109 -0.631 1.657 1.00 91.25 86 ILE A N 1
ATOM 629 C CA . ILE A 1 86 ? 4.680 -0.567 0.266 1.00 91.25 86 ILE A CA 1
ATOM 630 C C . ILE A 1 86 ? 5.850 -0.025 -0.541 1.00 91.25 86 ILE A C 1
ATOM 632 O O . ILE A 1 86 ? 6.212 1.146 -0.434 1.00 91.25 86 ILE A O 1
ATOM 636 N N . ALA A 1 87 ? 6.445 -0.884 -1.359 1.00 88.56 87 ALA A N 1
ATOM 637 C CA . ALA A 1 87 ? 7.564 -0.541 -2.217 1.00 88.56 87 ALA A CA 1
ATOM 638 C C . ALA A 1 87 ? 7.122 -0.419 -3.677 1.00 88.56 87 ALA A C 1
ATOM 640 O O . ALA A 1 87 ? 6.322 -1.206 -4.195 1.00 88.56 87 ALA A O 1
ATOM 641 N N . GLN A 1 88 ? 7.689 0.565 -4.368 1.00 89.62 88 GLN A N 1
ATOM 642 C CA . GLN A 1 88 ? 7.510 0.711 -5.806 1.00 89.62 88 GLN A CA 1
ATOM 643 C C . GLN A 1 88 ? 8.268 -0.362 -6.610 1.00 89.62 88 GLN A C 1
ATOM 645 O O . GLN A 1 88 ? 9.316 -0.860 -6.202 1.00 89.62 88 GLN A O 1
ATOM 650 N N . SER A 1 89 ? 7.797 -0.649 -7.823 1.00 87.31 89 SER A N 1
ATOM 651 C CA . SER A 1 89 ? 8.523 -1.482 -8.788 1.00 87.31 89 SER A CA 1
ATOM 652 C C . SER A 1 89 ? 9.845 -0.837 -9.234 1.00 87.31 89 SER A C 1
ATOM 654 O O . SER A 1 89 ? 9.888 0.333 -9.612 1.00 87.31 89 SER A O 1
ATOM 656 N N . ASN A 1 90 ? 10.922 -1.628 -9.305 1.00 82.38 90 ASN A N 1
ATOM 657 C CA . ASN A 1 90 ? 12.245 -1.196 -9.797 1.00 82.38 90 ASN A CA 1
ATOM 658 C C . ASN A 1 90 ? 12.300 -1.057 -11.342 1.00 82.38 90 ASN A C 1
ATOM 660 O O . ASN A 1 90 ? 13.321 -0.722 -11.942 1.00 82.38 90 ASN A O 1
ATOM 664 N N . ARG A 1 91 ? 11.193 -1.328 -12.045 1.00 86.06 91 ARG A N 1
ATOM 665 C CA . ARG A 1 91 ? 11.129 -1.208 -13.508 1.00 86.06 91 ARG A CA 1
ATOM 666 C C . ARG A 1 91 ? 11.059 0.268 -13.913 1.00 86.06 91 ARG A C 1
ATOM 668 O O . ARG A 1 91 ? 10.049 0.928 -13.680 1.00 86.06 91 ARG A O 1
ATOM 675 N N . ARG A 1 92 ? 12.078 0.766 -14.629 1.00 84.62 92 ARG A N 1
ATOM 676 C CA . ARG A 1 92 ? 12.187 2.176 -15.078 1.00 84.62 92 ARG A CA 1
ATOM 677 C C . ARG A 1 92 ? 10.925 2.717 -15.767 1.00 84.62 92 ARG A C 1
ATOM 679 O O . ARG A 1 92 ? 10.529 3.848 -15.514 1.00 84.62 92 ARG A O 1
ATOM 686 N N . ASN A 1 93 ? 10.274 1.905 -16.600 1.00 86.81 93 ASN A N 1
ATOM 687 C CA . ASN A 1 93 ? 9.072 2.310 -17.344 1.00 86.81 93 ASN A CA 1
ATOM 688 C C . ASN A 1 93 ? 7.815 2.404 -16.464 1.00 86.81 93 ASN A C 1
ATOM 690 O O . ASN A 1 93 ? 6.839 3.049 -16.844 1.00 86.81 93 ASN A O 1
ATOM 694 N N . LEU A 1 94 ? 7.824 1.745 -15.303 1.00 87.44 94 LEU A N 1
ATOM 695 C CA . LEU A 1 94 ? 6.702 1.704 -14.370 1.00 87.44 94 LEU A CA 1
ATOM 696 C C . LEU A 1 94 ? 6.920 2.603 -13.152 1.00 87.44 94 LEU A C 1
ATOM 698 O O . LEU A 1 94 ? 5.928 2.962 -12.533 1.00 87.44 94 LEU A O 1
ATOM 702 N N . ALA A 1 95 ? 8.155 3.045 -12.883 1.00 85.94 95 ALA A N 1
ATOM 703 C CA . ALA A 1 95 ? 8.545 3.840 -11.713 1.00 85.94 95 ALA A CA 1
ATOM 704 C C . ALA A 1 95 ? 7.595 5.015 -11.404 1.00 85.94 95 ALA A C 1
ATOM 706 O O . ALA A 1 95 ? 7.176 5.213 -10.267 1.00 85.94 95 ALA A O 1
ATOM 707 N N . ARG A 1 96 ? 7.186 5.777 -12.430 1.00 87.00 96 ARG A N 1
ATOM 708 C CA . ARG A 1 96 ? 6.243 6.895 -12.248 1.00 87.00 96 ARG A CA 1
ATOM 709 C C . ARG A 1 96 ? 4.854 6.414 -11.822 1.00 87.00 96 ARG A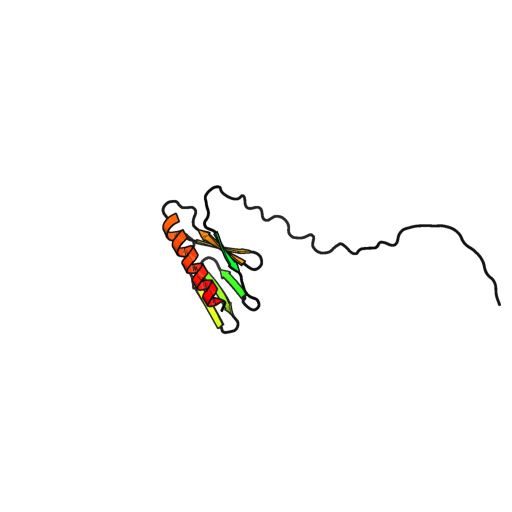 C 1
ATOM 711 O O . ARG A 1 96 ? 4.247 7.020 -10.951 1.00 87.00 96 ARG A O 1
ATOM 718 N N . LYS A 1 97 ? 4.345 5.343 -12.439 1.00 89.69 97 LYS A N 1
ATOM 719 C CA . LYS A 1 97 ? 3.023 4.775 -12.124 1.00 89.69 97 LYS A CA 1
ATOM 720 C C . LYS A 1 97 ? 3.022 4.107 -10.754 1.00 89.69 97 LYS A C 1
ATOM 722 O O . LYS A 1 97 ? 2.066 4.275 -10.008 1.00 89.69 97 LYS A O 1
ATOM 727 N N . SER A 1 98 ? 4.094 3.392 -10.423 1.00 90.31 98 SER A N 1
ATOM 728 C CA . SER A 1 98 ? 4.253 2.762 -9.120 1.00 90.31 98 SER A CA 1
ATOM 729 C C . SER A 1 98 ? 4.309 3.802 -8.008 1.00 90.31 98 SER A C 1
ATOM 731 O O . SER A 1 98 ? 3.597 3.633 -7.033 1.00 90.31 98 SER A O 1
ATOM 733 N N . ALA A 1 99 ? 5.023 4.921 -8.179 1.00 88.69 99 ALA A N 1
ATOM 734 C CA . ALA A 1 99 ? 5.059 5.984 -7.171 1.00 88.69 99 ALA A CA 1
ATOM 735 C C . ALA A 1 99 ? 3.660 6.548 -6.832 1.00 88.69 99 ALA A C 1
ATOM 737 O O . ALA A 1 99 ? 3.342 6.745 -5.664 1.00 88.69 99 ALA A O 1
ATOM 738 N N . PHE A 1 100 ? 2.789 6.751 -7.829 1.00 91.06 100 PHE A N 1
ATOM 739 C CA . PHE A 1 100 ? 1.398 7.165 -7.576 1.00 91.06 100 PHE A CA 1
ATOM 740 C C . PHE A 1 100 ? 0.558 6.065 -6.918 1.00 91.06 100 PHE A C 1
ATOM 742 O O . PHE A 1 100 ? -0.287 6.347 -6.066 1.00 91.06 100 PHE A O 1
ATOM 749 N N . ALA A 1 101 ? 0.781 4.813 -7.319 1.00 92.12 101 ALA A N 1
ATOM 750 C CA . ALA A 1 101 ? 0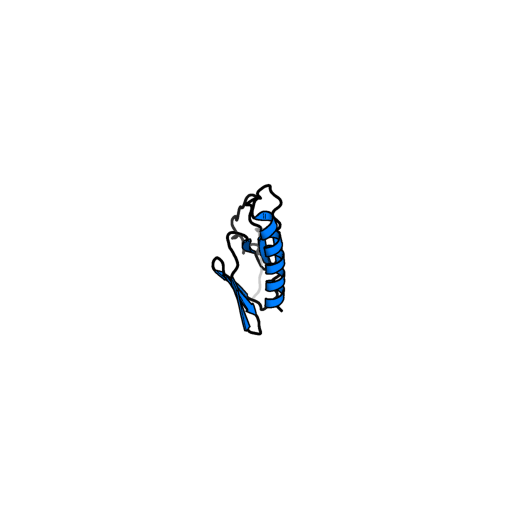.073 3.671 -6.762 1.00 92.12 101 ALA A CA 1
ATOM 751 C C . ALA A 1 101 ? 0.440 3.434 -5.285 1.00 92.12 101 ALA A C 1
ATOM 753 O O . ALA A 1 101 ? -0.452 3.097 -4.514 1.00 92.12 101 ALA A O 1
ATOM 754 N N . VAL A 1 102 ? 1.696 3.689 -4.882 1.00 93.12 102 VAL A N 1
ATOM 755 C CA . VAL A 1 102 ? 2.148 3.614 -3.478 1.00 93.12 102 VAL A CA 1
ATOM 756 C C . VAL A 1 102 ? 1.303 4.545 -2.605 1.00 93.12 102 VAL A C 1
ATOM 758 O O . VAL A 1 102 ? 0.606 4.067 -1.715 1.00 93.12 102 VAL A O 1
ATOM 761 N N . GLY A 1 103 ? 1.259 5.842 -2.931 1.00 91.56 103 GLY A N 1
ATOM 762 C CA . GLY A 1 103 ? 0.520 6.816 -2.119 1.00 91.56 103 GLY A CA 1
ATOM 763 C C . GLY A 1 103 ? -0.997 6.600 -2.122 1.00 91.56 103 GLY A C 1
ATOM 764 O O . GLY A 1 103 ? -1.678 6.896 -1.141 1.00 91.56 103 GLY A O 1
ATOM 765 N N . THR A 1 104 ? -1.545 6.050 -3.211 1.00 93.88 104 THR A N 1
ATOM 766 C CA . THR A 1 104 ? -2.969 5.683 -3.263 1.00 93.88 104 THR A CA 1
ATOM 767 C C . THR A 1 104 ? -3.252 4.522 -2.317 1.00 93.88 104 THR A C 1
ATOM 769 O O . THR A 1 104 ? -4.133 4.633 -1.469 1.00 93.88 104 THR A O 1
ATOM 772 N N . LEU A 1 105 ? -2.469 3.443 -2.410 1.00 93.12 105 LEU A N 1
ATOM 773 C CA . LEU A 1 105 ? -2.650 2.263 -1.572 1.00 93.12 105 LEU A CA 1
ATOM 774 C C . LEU A 1 105 ? -2.417 2.582 -0.090 1.00 93.12 105 LEU A C 1
ATOM 776 O O . LEU A 1 105 ? -3.196 2.143 0.749 1.00 93.12 105 LEU A O 1
ATOM 780 N N . ALA A 1 106 ? -1.408 3.392 0.239 1.00 92.94 106 ALA A N 1
ATOM 781 C CA . ALA A 1 106 ? -1.143 3.814 1.613 1.00 92.94 106 ALA A CA 1
ATOM 782 C C . ALA A 1 106 ? -2.329 4.579 2.217 1.00 92.94 106 ALA A C 1
ATOM 784 O O . ALA A 1 106 ? -2.752 4.312 3.344 1.00 92.94 106 ALA A O 1
ATOM 785 N N . LYS A 1 107 ? -2.924 5.494 1.444 1.00 94.12 107 LYS A N 1
ATOM 786 C CA . LYS A 1 107 ? -4.090 6.268 1.880 1.00 94.12 107 LYS A CA 1
ATOM 787 C C . LYS A 1 107 ? -5.344 5.412 2.025 1.00 94.12 107 LYS A C 1
ATOM 789 O O . LYS A 1 107 ? -6.123 5.626 2.949 1.00 94.12 107 LYS A O 1
ATOM 794 N N . GLU A 1 108 ? -5.540 4.465 1.118 1.00 93.00 108 GLU A N 1
ATOM 795 C CA . GLU A 1 108 ? -6.631 3.498 1.188 1.00 93.00 108 GLU A CA 1
ATOM 796 C C . GLU A 1 108 ? -6.516 2.604 2.425 1.00 93.00 108 GLU A C 1
ATOM 798 O O . GLU A 1 108 ? -7.467 2.515 3.197 1.00 93.00 108 GLU A O 1
ATOM 803 N N . LEU A 1 109 ? -5.336 2.036 2.675 1.00 91.69 109 LEU A N 1
ATOM 804 C CA . LEU A 1 109 ? -5.069 1.224 3.862 1.00 91.69 109 LEU A CA 1
ATOM 805 C C . LEU A 1 109 ? -5.255 2.028 5.152 1.00 91.69 109 LEU A C 1
ATOM 807 O O . LEU A 1 109 ? -5.907 1.560 6.079 1.00 91.69 109 LEU A O 1
ATOM 811 N N . GLY A 1 110 ? -4.773 3.271 5.195 1.00 91.38 110 GLY A N 1
ATOM 812 C CA . GLY A 1 110 ? -4.990 4.156 6.340 1.00 91.38 110 GLY A CA 1
ATOM 813 C C . GLY A 1 110 ? -6.458 4.538 6.572 1.00 91.38 110 GLY A C 1
ATOM 814 O O . GLY A 1 110 ? -6.796 4.985 7.666 1.00 91.38 110 GLY A O 1
ATOM 815 N N . ASN A 1 111 ? -7.333 4.389 5.574 1.00 92.56 111 ASN A N 1
ATOM 816 C CA . ASN A 1 111 ? -8.777 4.544 5.750 1.00 92.56 111 ASN A CA 1
ATOM 817 C C . ASN A 1 111 ? -9.438 3.241 6.201 1.00 92.56 111 ASN A C 1
ATOM 819 O O . ASN A 1 111 ? -10.333 3.295 7.032 1.00 92.56 111 ASN A O 1
ATOM 823 N N . ASP A 1 112 ? -8.989 2.091 5.699 1.00 89.38 112 ASP A N 1
ATOM 824 C CA . ASP A 1 112 ? -9.535 0.784 6.084 1.00 89.38 112 ASP A CA 1
ATOM 825 C C . ASP A 1 112 ? -9.237 0.411 7.544 1.00 89.38 112 ASP A C 1
ATOM 827 O O . ASP A 1 112 ? -9.926 -0.431 8.117 1.00 89.38 112 ASP A O 1
ATOM 831 N N . MET A 1 113 ? -8.194 1.006 8.128 1.00 86.88 113 MET A N 1
ATOM 832 C CA . MET A 1 113 ? -7.766 0.773 9.511 1.00 86.88 113 MET A CA 1
ATOM 833 C C . MET A 1 113 ? -8.440 1.691 10.545 1.00 86.88 113 MET A C 1
ATOM 835 O O . MET A 1 113 ? -8.187 1.519 11.738 1.00 86.88 113 MET A O 1
ATOM 839 N N . LYS A 1 114 ? -9.228 2.683 10.115 1.00 84.19 114 LYS A N 1
ATOM 840 C CA . LYS A 1 114 ? -9.933 3.626 11.003 1.00 84.19 114 LYS A CA 1
ATOM 841 C C . LYS A 1 114 ? -11.327 3.127 11.348 1.00 84.19 114 LYS A C 1
ATOM 843 O O . LYS A 1 114 ? -11.716 3.317 12.520 1.00 84.19 114 LYS A O 1
#

pLDDT: mean 73.56, std 23.37, range [32.5, 94.12]